Protein AF-A0A652JZK0-F1 (afdb_monomer_lite)

Foldseek 3Di:
DPPAQFAAAPVRLVVLVVVLVVLVVVLVVLVVPPDPDDDPDDPVVVVVVVVSVVSNVVSVVSNVVSVVNNVSNVVNDHDDQFADDQNDWDWDADPVRDIAIAHEHQDDDPPDPRYDYCPDPVNVQRGGHGPPDDTDD

Secondary structure (DSSP, 8-state):
--SS-----HHHHHHHHHHHHHHHHHHHHHHHTS-SS-----HHHHHHHHHHHHHHHHHHHHHHHHHHHHHHHHHH-SPPSSS--TT-EEEEE-TTS-EEEEEEESS--TT-TTEEETTSHHHHHHTT--TT-----

pLDDT: mean 85.86, std 11.47, range [41.81, 95.81]

Structure (mmCIF, N/CA/C/O backbone):
data_AF-A0A652JZK0-F1
#
_entry.id   AF-A0A652JZK0-F1
#
loop_
_atom_site.group_PDB
_atom_site.id
_atom_site.type_symbol
_atom_site.label_atom_id
_atom_site.label_alt_id
_atom_site.label_comp_id
_atom_site.label_asym_id
_atom_site.label_entity_id
_atom_site.label_seq_id
_atom_site.pdbx_PDB_ins_code
_atom_site.Cartn_x
_atom_site.Cartn_y
_atom_site.Cartn_z
_atom_site.occupancy
_atom_site.B_iso_or_equiv
_atom_site.auth_seq_id
_atom_site.auth_comp_id
_atom_site.auth_asym_id
_atom_site.auth_atom_id
_atom_site.pdbx_PDB_model_num
ATOM 1 N N . MET A 1 1 ? 6.220 -11.460 10.689 1.00 41.81 1 MET A N 1
ATOM 2 C CA . MET A 1 1 ? 5.970 -12.258 9.476 1.00 41.81 1 MET A CA 1
ATOM 3 C C . MET A 1 1 ? 4.705 -13.052 9.691 1.00 41.81 1 MET A C 1
ATOM 5 O O . MET A 1 1 ? 4.729 -14.122 10.286 1.00 41.81 1 MET A O 1
ATOM 9 N N . THR A 1 2 ? 3.589 -12.463 9.299 1.00 49.78 2 THR A N 1
ATOM 10 C CA . THR A 1 2 ? 2.360 -13.181 8.977 1.00 49.78 2 THR A CA 1
ATOM 11 C C . THR A 1 2 ? 2.654 -14.066 7.767 1.00 49.78 2 THR A C 1
ATOM 13 O O . THR A 1 2 ? 3.134 -13.591 6.747 1.00 49.78 2 THR A O 1
ATOM 16 N N . ASP A 1 3 ? 2.466 -15.374 7.919 1.00 56.44 3 ASP A N 1
ATOM 17 C CA . ASP A 1 3 ? 2.933 -16.413 6.984 1.00 56.44 3 ASP A CA 1
ATOM 18 C C . ASP A 1 3 ? 1.979 -16.594 5.778 1.00 56.44 3 ASP A C 1
ATOM 20 O O . ASP A 1 3 ? 1.768 -17.700 5.281 1.00 56.44 3 ASP A O 1
ATOM 24 N N . GLY A 1 4 ? 1.311 -15.519 5.342 1.00 68.25 4 GLY A N 1
ATOM 25 C CA . GLY A 1 4 ? 0.242 -15.595 4.350 1.00 68.25 4 GLY A CA 1
ATOM 26 C C . GLY A 1 4 ? -0.117 -14.255 3.705 1.00 68.25 4 GLY A C 1
ATOM 27 O O . GLY A 1 4 ? 0.308 -13.208 4.186 1.00 68.25 4 GLY A O 1
ATOM 28 N N . PRO A 1 5 ? -0.894 -14.291 2.608 1.00 78.38 5 PRO A N 1
ATOM 29 C CA . PRO A 1 5 ? -1.281 -13.105 1.853 1.00 78.38 5 PRO A CA 1
ATOM 30 C C . PRO A 1 5 ? -2.063 -12.132 2.737 1.00 78.38 5 PRO A C 1
ATOM 32 O O . PRO A 1 5 ? -2.967 -12.530 3.476 1.00 78.38 5 PRO A O 1
ATOM 35 N N . GLU A 1 6 ? -1.723 -10.849 2.644 1.00 82.81 6 GLU A N 1
ATOM 36 C CA . GLU A 1 6 ? -2.270 -9.815 3.520 1.00 82.81 6 GLU A CA 1
ATOM 37 C C . GLU A 1 6 ? -3.319 -8.951 2.821 1.00 82.81 6 GLU A C 1
ATOM 39 O O . GLU A 1 6 ? -3.140 -8.598 1.651 1.00 82.81 6 GLU A O 1
ATOM 44 N N . PRO A 1 7 ? -4.396 -8.556 3.526 1.00 85.88 7 PRO A N 1
ATOM 45 C CA . PRO A 1 7 ? -5.407 -7.681 2.956 1.00 85.88 7 PRO A CA 1
ATOM 46 C C . PRO A 1 7 ? -4.827 -6.324 2.556 1.00 85.88 7 PRO A C 1
ATOM 48 O O . PRO A 1 7 ? -4.034 -5.719 3.280 1.00 85.88 7 PRO A O 1
ATOM 51 N N . LEU A 1 8 ? -5.300 -5.813 1.422 1.00 84.19 8 LEU A N 1
ATOM 52 C CA . LEU A 1 8 ? -5.020 -4.461 0.948 1.00 84.19 8 LEU A CA 1
ATOM 53 C C . LEU A 1 8 ? -6.251 -3.578 1.152 1.00 84.19 8 LEU A C 1
ATOM 55 O O . LEU A 1 8 ? -7.373 -3.972 0.823 1.00 84.19 8 LEU A O 1
ATOM 59 N N . SER A 1 9 ? -6.036 -2.363 1.655 1.00 83.75 9 SER A N 1
ATOM 60 C CA . SER A 1 9 ? -7.094 -1.354 1.698 1.00 83.75 9 SER A CA 1
ATOM 61 C C . SER A 1 9 ? -7.504 -0.963 0.268 1.00 83.75 9 SER A C 1
ATOM 63 O O . SER A 1 9 ? -6.724 -1.092 -0.681 1.00 83.75 9 SER A O 1
ATOM 65 N N . ALA A 1 10 ? -8.731 -0.461 0.092 1.00 84.00 10 ALA A N 1
ATOM 66 C CA . ALA A 1 10 ? -9.186 0.015 -1.216 1.00 84.00 10 ALA A CA 1
ATOM 67 C C . ALA A 1 10 ? -8.331 1.188 -1.729 1.00 84.00 10 ALA A C 1
ATOM 69 O O . ALA A 1 10 ? -8.002 1.230 -2.912 1.00 84.00 10 ALA A O 1
ATOM 70 N N . VAL A 1 11 ? -7.932 2.089 -0.826 1.00 83.50 11 VAL A N 1
ATOM 71 C CA . VAL A 1 11 ? -7.098 3.255 -1.143 1.00 83.50 11 VAL A CA 1
ATOM 72 C C . VAL A 1 11 ? -5.686 2.818 -1.533 1.00 83.50 11 VAL A C 1
ATOM 74 O O . VAL A 1 11 ? -5.205 3.208 -2.591 1.00 83.50 11 VAL A O 1
ATOM 77 N N . ALA A 1 12 ? -5.050 1.947 -0.744 1.00 83.19 12 ALA A N 1
ATOM 78 C CA . ALA A 1 12 ? -3.724 1.407 -1.049 1.00 83.19 12 ALA A CA 1
ATOM 79 C C . ALA A 1 12 ? -3.724 0.670 -2.393 1.00 83.19 12 ALA A C 1
ATOM 81 O O . ALA A 1 12 ? -2.834 0.857 -3.218 1.00 83.19 12 ALA A O 1
ATOM 82 N N . ARG A 1 13 ? -4.769 -0.121 -2.666 1.00 87.75 13 ARG A N 1
ATOM 83 C CA . ARG A 1 13 ? -4.929 -0.785 -3.963 1.00 87.75 13 ARG A CA 1
ATOM 84 C C . ARG A 1 13 ? -5.002 0.218 -5.115 1.00 87.75 13 ARG A C 1
ATOM 86 O O . ARG A 1 13 ? -4.381 -0.016 -6.147 1.00 87.75 13 ARG A O 1
ATOM 93 N N . GLU A 1 14 ? -5.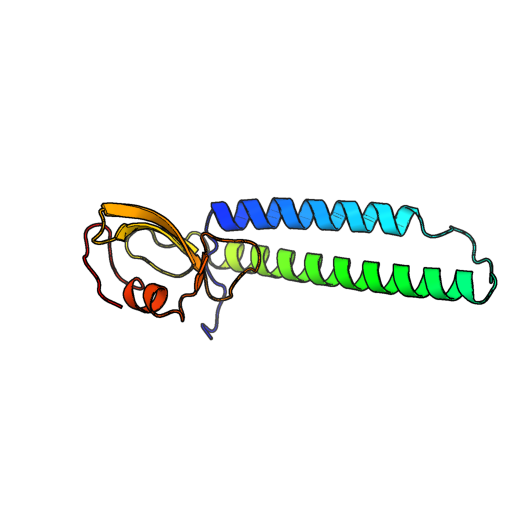775 1.289 -4.971 1.00 88.44 14 GLU A N 1
ATOM 94 C CA . GLU A 1 14 ? -5.897 2.325 -6.000 1.00 88.44 14 GLU A CA 1
ATOM 95 C C . GLU A 1 14 ? -4.553 3.017 -6.259 1.00 88.44 14 GLU A C 1
ATOM 97 O O . GLU A 1 14 ? -4.144 3.140 -7.413 1.00 88.44 14 GLU A O 1
ATOM 102 N N . VAL A 1 15 ? -3.826 3.371 -5.195 1.00 86.88 15 VAL A N 1
ATOM 103 C CA . VAL A 1 15 ? -2.486 3.971 -5.282 1.00 86.88 15 VAL A CA 1
ATOM 104 C C . VAL A 1 15 ? -1.517 3.050 -6.023 1.00 86.88 15 VAL A C 1
ATOM 106 O O . VAL A 1 15 ? -0.911 3.477 -7.004 1.00 86.88 15 VAL A O 1
ATOM 109 N N . LEU A 1 16 ? -1.432 1.775 -5.634 1.00 89.19 16 LEU A N 1
ATOM 110 C CA . LEU A 1 16 ? -0.548 0.794 -6.274 1.00 89.19 16 LEU A CA 1
ATOM 111 C C . LEU A 1 16 ? -0.883 0.578 -7.757 1.00 89.19 16 LEU A C 1
ATOM 113 O O . LEU A 1 16 ? 0.013 0.411 -8.583 1.00 89.19 16 LEU A O 1
ATOM 117 N N . VAL A 1 17 ? -2.168 0.598 -8.124 1.00 92.38 17 VAL A N 1
ATOM 118 C CA . VAL A 1 17 ? -2.589 0.497 -9.532 1.00 92.38 17 VAL A CA 1
ATOM 119 C C . VAL A 1 17 ? -2.126 1.714 -10.333 1.00 92.38 17 VAL A C 1
ATOM 121 O O . VAL A 1 17 ? -1.625 1.551 -11.448 1.00 92.38 17 VAL A O 1
ATOM 124 N N . VAL A 1 18 ? -2.275 2.920 -9.781 1.00 92.44 18 VAL A N 1
ATOM 125 C CA . VAL A 1 18 ? -1.830 4.161 -10.429 1.00 92.44 18 VAL A CA 1
ATOM 126 C C . VAL A 1 18 ? -0.307 4.193 -10.556 1.00 92.44 18 VAL A C 1
ATOM 128 O O . VAL A 1 18 ? 0.205 4.487 -11.637 1.00 92.44 18 VAL A O 1
ATOM 131 N N . GLU A 1 19 ? 0.419 3.839 -9.496 1.00 90.94 19 GLU A N 1
ATOM 132 C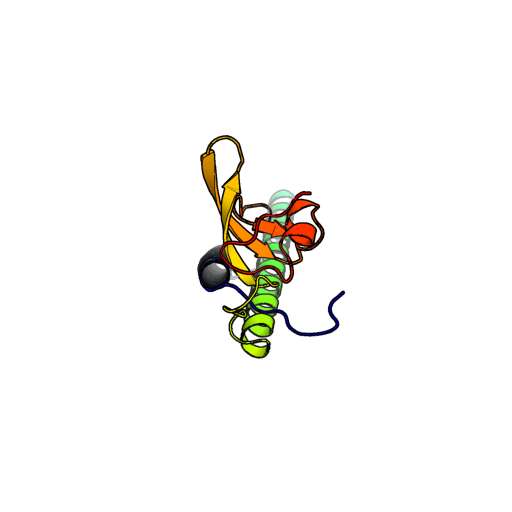 CA . GLU A 1 19 ? 1.883 3.787 -9.494 1.00 90.94 19 GLU A CA 1
ATOM 133 C C . GLU A 1 19 ? 2.406 2.768 -10.509 1.00 90.94 19 GLU A C 1
ATOM 135 O O . GLU A 1 19 ? 3.214 3.113 -11.371 1.00 90.94 19 GLU A O 1
ATOM 140 N N . GLY A 1 20 ? 1.875 1.542 -10.496 1.00 93.38 20 GLY A N 1
ATOM 141 C CA . GLY A 1 20 ? 2.268 0.507 -11.449 1.00 93.38 20 GLY A CA 1
ATOM 142 C C . GLY A 1 20 ? 1.965 0.884 -12.904 1.00 93.38 20 GLY A C 1
ATOM 143 O O . GLY A 1 20 ? 2.725 0.532 -13.808 1.00 93.38 20 GLY A O 1
ATOM 144 N N . ALA A 1 21 ? 0.880 1.624 -13.159 1.00 93.88 21 ALA A N 1
ATOM 145 C CA . ALA A 1 21 ? 0.591 2.163 -14.487 1.00 93.88 21 ALA A CA 1
ATOM 146 C C . ALA A 1 21 ? 1.606 3.242 -14.905 1.00 93.88 21 ALA A C 1
ATOM 148 O O . ALA A 1 21 ? 2.051 3.239 -16.055 1.00 93.88 21 ALA A O 1
ATOM 149 N N . GLY A 1 22 ? 1.997 4.121 -13.978 1.00 94.62 22 GLY A N 1
ATOM 150 C CA . GLY A 1 22 ? 3.034 5.130 -14.192 1.00 94.62 22 GLY A CA 1
ATOM 151 C C . GLY A 1 22 ? 4.395 4.511 -14.510 1.00 94.62 22 GLY A C 1
ATOM 152 O O . GLY A 1 22 ? 5.001 4.853 -15.526 1.00 94.62 22 GLY A O 1
ATOM 153 N N . ASP A 1 23 ? 4.831 3.536 -13.712 1.00 94.69 23 ASP A N 1
ATOM 154 C CA . ASP A 1 23 ? 6.103 2.836 -13.916 1.00 94.69 23 ASP A CA 1
ATOM 155 C C . ASP A 1 23 ? 6.123 2.067 -15.244 1.00 94.69 23 ASP A C 1
ATOM 157 O O . ASP A 1 23 ? 7.109 2.114 -15.978 1.00 94.69 23 ASP A O 1
ATOM 161 N N . ARG A 1 24 ? 5.014 1.417 -15.622 1.00 95.31 24 ARG A N 1
ATOM 162 C CA . ARG A 1 24 ? 4.885 0.758 -16.935 1.00 95.31 24 ARG A CA 1
ATOM 163 C C . ARG A 1 24 ? 4.948 1.741 -18.100 1.00 95.31 24 ARG A C 1
ATOM 165 O O . ARG A 1 24 ? 5.517 1.411 -19.144 1.00 95.31 24 ARG A O 1
ATOM 172 N N . ALA A 1 25 ? 4.345 2.920 -17.955 1.00 95.31 25 ALA A N 1
ATOM 173 C CA . ALA A 1 25 ? 4.419 3.964 -18.970 1.00 95.31 25 ALA A CA 1
ATOM 174 C C . ALA A 1 25 ? 5.860 4.472 -19.126 1.00 95.31 25 ALA A C 1
ATOM 176 O O . ALA A 1 25 ? 6.340 4.573 -20.255 1.00 95.31 25 ALA A O 1
ATOM 177 N N . ALA A 1 26 ? 6.566 4.700 -18.012 1.00 93.69 26 ALA A N 1
ATOM 178 C CA . ALA A 1 26 ? 7.979 5.074 -18.011 1.00 93.69 26 ALA A CA 1
ATOM 179 C C . ALA A 1 26 ? 8.856 3.990 -18.654 1.00 93.69 26 ALA A C 1
ATOM 181 O O . ALA A 1 26 ? 9.633 4.294 -19.553 1.00 93.69 26 ALA A O 1
ATOM 182 N N . PHE A 1 27 ? 8.658 2.721 -18.285 1.00 94.38 27 PHE A N 1
ATOM 183 C CA . PHE A 1 27 ? 9.379 1.589 -18.873 1.00 94.38 27 PHE A CA 1
ATOM 184 C C . PHE A 1 27 ? 9.180 1.526 -20.392 1.00 94.38 27 PHE A C 1
ATOM 186 O O . PHE A 1 27 ? 10.137 1.409 -21.150 1.00 94.38 27 PHE A O 1
ATOM 193 N N . THR A 1 28 ? 7.935 1.659 -20.857 1.00 93.62 28 THR A N 1
ATOM 194 C CA . THR A 1 28 ? 7.616 1.626 -22.294 1.00 93.62 28 THR A CA 1
ATOM 195 C C . THR A 1 28 ? 8.254 2.800 -23.040 1.00 93.62 28 THR A C 1
ATOM 197 O O . THR A 1 28 ? 8.756 2.624 -24.150 1.00 93.62 28 THR A O 1
ATOM 200 N N . ALA A 1 29 ? 8.251 3.993 -22.438 1.00 91.88 29 ALA A N 1
ATOM 201 C CA . ALA A 1 29 ? 8.888 5.175 -23.007 1.00 91.88 29 ALA A CA 1
ATOM 202 C C . ALA A 1 29 ? 10.413 5.021 -23.088 1.00 91.88 29 ALA A C 1
ATOM 204 O O . ALA A 1 29 ? 11.000 5.401 -24.097 1.00 91.88 29 ALA A O 1
ATOM 205 N N . GLU A 1 30 ? 11.034 4.442 -22.062 1.00 89.19 30 GLU A N 1
ATOM 206 C CA . GLU A 1 30 ? 12.476 4.212 -22.001 1.00 89.19 30 GLU A CA 1
ATOM 207 C C . GLU A 1 30 ? 12.911 3.151 -23.023 1.00 89.19 30 GLU A C 1
ATOM 209 O O . GLU A 1 30 ? 13.797 3.408 -23.833 1.00 89.19 30 GLU A O 1
ATOM 214 N N . VAL A 1 31 ? 12.208 2.012 -23.104 1.00 88.56 31 VAL A N 1
ATOM 215 C CA . VAL A 1 31 ? 12.440 0.987 -24.142 1.00 88.56 31 VAL A CA 1
ATOM 216 C C . VAL A 1 31 ? 12.291 1.569 -25.550 1.00 88.56 31 VAL A C 1
ATOM 218 O O . VAL A 1 31 ? 13.075 1.243 -26.436 1.00 88.56 31 VAL A O 1
ATOM 221 N N . GLY A 1 32 ? 11.322 2.462 -25.771 1.00 85.06 32 GLY A N 1
ATOM 222 C CA . GLY A 1 32 ? 11.136 3.132 -27.062 1.00 85.06 32 GLY A CA 1
ATOM 223 C C . GLY A 1 32 ? 12.301 4.038 -27.482 1.00 85.06 32 GLY A C 1
ATOM 224 O O . GLY A 1 32 ? 12.430 4.344 -28.667 1.00 85.06 32 GLY A O 1
ATOM 225 N N . GLN A 1 33 ? 13.153 4.453 -26.540 1.00 79.88 33 GLN A N 1
ATOM 226 C CA . GLN A 1 33 ? 14.357 5.248 -26.800 1.00 79.88 33 GLN A CA 1
ATOM 227 C C . GLN A 1 33 ? 15.594 4.387 -27.079 1.00 79.88 33 GLN A C 1
ATOM 229 O O . GLN A 1 33 ? 16.633 4.932 -27.473 1.00 79.88 33 GLN A O 1
ATOM 234 N N . PHE A 1 34 ? 15.517 3.064 -26.886 1.00 72.44 34 PHE A N 1
ATOM 235 C CA . PHE A 1 34 ? 16.610 2.179 -27.267 1.00 72.44 34 PHE A CA 1
ATOM 236 C C . PHE A 1 34 ? 16.717 2.131 -28.793 1.00 72.44 34 PHE A C 1
ATOM 238 O O . PHE A 1 34 ? 15.731 1.844 -29.482 1.00 72.44 34 PHE A O 1
ATOM 245 N N . PRO A 1 35 ? 17.901 2.421 -29.356 1.00 66.88 35 PRO A N 1
ATOM 246 C CA . PRO A 1 35 ? 18.081 2.378 -30.793 1.00 66.88 35 PRO A CA 1
ATOM 247 C C . PRO A 1 35 ? 17.838 0.951 -31.299 1.00 66.88 35 PRO A C 1
ATOM 249 O O . PRO A 1 35 ? 18.401 -0.016 -30.795 1.00 66.88 35 PRO A O 1
ATOM 252 N N . LEU A 1 36 ? 17.028 0.816 -32.353 1.00 59.19 36 LEU A N 1
ATOM 253 C CA . LEU A 1 36 ? 16.742 -0.470 -33.006 1.00 59.19 36 LEU A CA 1
ATOM 254 C C . LEU A 1 36 ? 17.969 -1.083 -33.714 1.00 59.19 36 LEU A C 1
ATOM 256 O O . LEU A 1 36 ? 17.877 -2.174 -34.275 1.00 59.19 36 LEU A O 1
ATOM 260 N N . GLN A 1 37 ? 19.106 -0.383 -33.737 1.00 52.16 37 GLN A N 1
ATOM 261 C CA . GLN A 1 37 ? 20.336 -0.816 -34.389 1.00 52.16 37 GLN A CA 1
ATOM 262 C C . GLN A 1 37 ? 21.535 -0.493 -33.502 1.00 52.16 37 GLN A C 1
ATOM 264 O O . GLN A 1 37 ? 21.769 0.667 -33.169 1.00 52.16 37 GLN A O 1
ATOM 269 N N . GLY A 1 38 ? 22.285 -1.540 -33.148 1.00 56.03 38 GLY A N 1
ATOM 270 C CA . GLY A 1 38 ? 23.517 -1.444 -32.379 1.00 56.03 38 GLY A CA 1
ATOM 271 C C . GLY A 1 38 ? 24.556 -0.619 -33.123 1.00 56.03 38 GLY A C 1
ATOM 272 O O . GLY A 1 38 ? 25.161 -1.085 -34.088 1.00 56.03 38 GLY A O 1
ATOM 273 N N . PHE A 1 39 ? 24.771 0.601 -32.656 1.00 53.56 39 PHE A N 1
ATOM 274 C CA . PHE A 1 39 ? 25.953 1.367 -32.991 1.00 53.56 39 PHE A CA 1
ATOM 275 C C . PHE A 1 39 ? 26.839 1.366 -31.758 1.00 53.56 39 PHE A C 1
ATOM 277 O O . PHE A 1 39 ? 26.480 1.920 -30.729 1.00 53.56 39 PHE A O 1
ATOM 284 N N . ALA A 1 40 ? 27.998 0.715 -31.870 1.00 61.72 40 ALA A 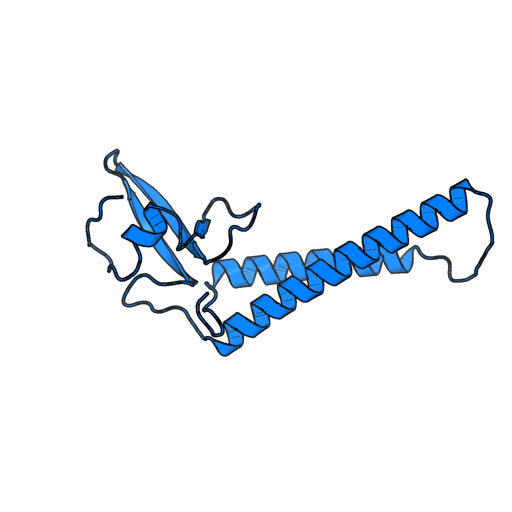N 1
ATOM 285 C CA . ALA A 1 40 ? 29.074 0.878 -30.907 1.00 61.72 40 ALA A CA 1
ATOM 286 C C . ALA A 1 40 ? 29.583 2.320 -31.025 1.00 61.72 40 ALA A C 1
ATOM 288 O O . ALA A 1 40 ? 30.461 2.619 -31.837 1.00 61.72 40 ALA A O 1
ATOM 289 N N . GLY A 1 41 ? 28.941 3.207 -30.271 1.00 62.78 41 GLY A N 1
ATOM 290 C CA . GLY A 1 41 ? 29.350 4.584 -30.075 1.00 62.78 41 GLY A CA 1
ATOM 291 C C . GLY A 1 41 ? 30.609 4.688 -29.217 1.00 62.78 41 GLY A C 1
ATOM 292 O O . GLY A 1 41 ? 31.227 3.678 -28.845 1.00 62.78 41 GLY A O 1
ATOM 293 N N . ASP A 1 42 ? 31.018 5.920 -28.925 1.00 71.69 42 ASP A N 1
ATOM 294 C CA . ASP A 1 42 ? 32.181 6.164 -28.076 1.00 71.69 42 ASP A CA 1
ATOM 295 C C . ASP A 1 42 ? 31.917 5.740 -26.610 1.00 71.69 42 ASP A C 1
ATOM 297 O O . ASP A 1 42 ? 30.886 5.160 -26.266 1.00 71.69 42 ASP A O 1
ATOM 301 N N . ARG A 1 43 ? 32.884 5.951 -25.708 1.00 74.62 43 ARG A N 1
ATOM 302 C CA . ARG A 1 43 ? 32.722 5.518 -24.306 1.00 74.62 43 ARG A CA 1
ATOM 303 C C . ARG A 1 43 ? 31.565 6.216 -23.585 1.00 74.62 43 ARG A C 1
ATOM 305 O O . ARG A 1 43 ? 31.085 5.657 -22.603 1.00 74.62 43 ARG A O 1
ATOM 312 N N . ALA A 1 44 ? 31.173 7.417 -24.012 1.00 75.56 44 ALA A N 1
ATOM 313 C CA . ALA A 1 44 ? 30.043 8.121 -23.421 1.00 75.56 44 ALA A CA 1
ATOM 314 C C . ALA A 1 44 ? 28.730 7.455 -23.845 1.00 75.56 44 ALA A C 1
ATOM 316 O O . ALA A 1 44 ? 27.918 7.137 -22.982 1.00 75.56 44 ALA A O 1
ATOM 317 N N . ASP A 1 45 ? 28.597 7.106 -25.127 1.00 75.44 45 ASP A N 1
ATOM 318 C CA . ASP A 1 45 ? 27.416 6.397 -25.639 1.00 75.44 45 ASP A CA 1
ATOM 319 C C . ASP A 1 45 ? 27.197 5.054 -24.913 1.00 75.44 45 ASP A C 1
ATOM 321 O O . ASP A 1 45 ? 26.083 4.715 -24.516 1.00 75.44 45 ASP A O 1
ATOM 325 N N . GLN A 1 46 ? 28.278 4.311 -24.651 1.00 78.31 46 GLN A N 1
ATOM 326 C CA . GLN A 1 46 ? 28.219 3.052 -23.893 1.00 78.31 46 GLN A CA 1
ATOM 327 C C . GLN A 1 46 ? 27.822 3.256 -22.422 1.00 78.31 46 GLN A C 1
ATOM 329 O O . GLN A 1 46 ? 27.154 2.404 -21.833 1.00 78.31 46 GLN A O 1
ATOM 334 N N . ALA A 1 47 ? 28.240 4.364 -21.806 1.00 83.56 47 ALA A N 1
ATOM 335 C CA . ALA A 1 47 ? 27.857 4.693 -20.436 1.00 83.56 47 ALA A CA 1
ATOM 336 C C . ALA A 1 47 ? 26.364 5.046 -20.346 1.00 83.56 47 ALA A C 1
ATOM 338 O O . ALA A 1 47 ? 25.684 4.578 -19.431 1.00 83.56 47 ALA A O 1
ATOM 339 N N . ASP A 1 48 ? 25.847 5.792 -21.324 1.00 83.56 48 ASP A N 1
ATOM 340 C CA . ASP A 1 48 ? 24.428 6.139 -21.411 1.00 83.56 48 ASP A CA 1
ATOM 341 C C . ASP A 1 48 ? 23.557 4.891 -21.622 1.00 83.56 48 ASP A C 1
ATOM 343 O O . ASP A 1 48 ? 22.508 4.752 -20.995 1.00 83.56 48 ASP A O 1
ATOM 347 N N . GLU A 1 49 ? 23.989 3.940 -22.455 1.00 83.12 49 GLU A N 1
ATOM 348 C CA . GLU A 1 49 ? 23.299 2.652 -22.626 1.00 83.12 49 GLU A CA 1
ATOM 349 C C . GLU A 1 49 ? 23.247 1.836 -21.325 1.00 83.12 49 GLU A C 1
ATOM 351 O O . GLU A 1 49 ? 22.188 1.316 -20.961 1.00 83.12 49 GLU A O 1
ATOM 356 N N . LEU A 1 50 ? 24.358 1.760 -20.583 1.00 86.69 50 LEU A N 1
ATOM 357 C CA . LEU A 1 50 ? 24.408 1.077 -19.284 1.00 86.69 50 LEU A CA 1
ATOM 358 C C . LEU A 1 50 ? 23.503 1.746 -18.243 1.00 86.69 50 LEU A C 1
ATOM 360 O O . LEU A 1 50 ? 22.829 1.057 -17.470 1.00 86.69 50 LEU A O 1
ATOM 364 N N . GLN A 1 51 ? 23.470 3.080 -18.219 1.00 88.25 51 GLN A N 1
ATOM 365 C CA . GLN A 1 51 ? 22.587 3.826 -17.328 1.00 88.25 51 GLN A CA 1
ATOM 366 C C . GLN A 1 51 ? 21.117 3.546 -17.655 1.00 88.25 51 GLN A C 1
ATOM 368 O O . GLN A 1 51 ? 20.335 3.272 -16.744 1.00 88.25 51 GLN A O 1
ATOM 373 N N . ARG A 1 52 ? 20.744 3.552 -18.939 1.00 88.81 52 ARG A N 1
ATOM 374 C CA . ARG A 1 52 ? 19.373 3.244 -19.367 1.00 88.81 52 ARG A CA 1
ATOM 375 C C . ARG A 1 52 ? 18.967 1.811 -19.035 1.00 88.81 52 ARG A C 1
ATOM 377 O O . ARG A 1 52 ? 17.877 1.596 -18.513 1.00 88.81 52 ARG A O 1
ATOM 384 N N . ALA A 1 53 ? 19.853 0.836 -19.247 1.00 89.62 53 ALA A N 1
ATOM 385 C CA . ALA A 1 53 ? 19.606 -0.551 -18.848 1.00 89.62 53 ALA A CA 1
ATOM 386 C C . ALA A 1 53 ? 19.380 -0.677 -17.330 1.00 89.62 53 ALA A C 1
ATOM 388 O O . ALA A 1 53 ? 18.454 -1.355 -16.891 1.00 89.62 53 ALA A O 1
ATOM 389 N N . THR A 1 54 ? 20.167 0.048 -16.529 1.00 93.06 54 THR A N 1
ATOM 390 C CA . THR A 1 54 ? 20.004 0.090 -15.067 1.00 93.06 54 THR A CA 1
ATOM 391 C C . THR A 1 54 ? 18.648 0.675 -14.655 1.00 93.06 54 THR A C 1
ATOM 393 O O . THR A 1 54 ? 18.025 0.187 -13.709 1.00 93.06 54 THR A O 1
ATOM 396 N N . GLU A 1 55 ? 18.171 1.709 -15.352 1.00 92.25 55 GLU A N 1
ATOM 397 C CA . GLU A 1 55 ? 16.861 2.305 -15.076 1.00 92.25 55 GLU A CA 1
ATOM 398 C C . GLU A 1 55 ? 15.713 1.363 -15.465 1.00 92.25 55 GLU A C 1
ATOM 400 O O . GLU A 1 55 ? 14.758 1.214 -14.701 1.00 92.25 55 GLU A O 1
ATOM 405 N N . LEU A 1 56 ? 15.830 0.649 -16.590 1.00 94.00 56 LEU A N 1
ATOM 406 C CA . LEU A 1 56 ? 14.868 -0.390 -16.965 1.00 94.00 56 LEU A CA 1
ATOM 407 C C . LEU A 1 56 ? 14.783 -1.501 -15.913 1.00 94.00 56 LEU A C 1
ATOM 409 O O . LEU A 1 56 ? 13.678 -1.841 -15.494 1.00 94.00 56 LEU A O 1
ATOM 413 N N . ASP A 1 57 ? 15.919 -2.007 -15.424 1.00 95.50 57 ASP A N 1
ATOM 414 C CA . ASP A 1 57 ? 15.958 -3.016 -14.355 1.00 95.50 57 ASP A CA 1
ATOM 415 C C . ASP A 1 57 ? 15.335 -2.494 -13.050 1.00 95.50 57 ASP A C 1
ATOM 417 O O . ASP A 1 57 ? 14.715 -3.236 -12.280 1.00 95.50 57 ASP A O 1
ATOM 421 N N . ARG A 1 58 ? 15.492 -1.195 -12.768 1.00 95.44 58 ARG A N 1
ATOM 422 C CA . ARG A 1 58 ? 14.850 -0.547 -11.621 1.00 95.44 58 ARG A CA 1
ATOM 423 C C . ARG A 1 58 ? 13.336 -0.495 -11.773 1.00 95.44 58 ARG A C 1
ATOM 425 O O . ARG A 1 58 ? 12.642 -0.796 -10.799 1.00 95.44 58 ARG A O 1
ATOM 432 N N . LEU A 1 59 ? 12.844 -0.093 -12.939 1.00 94.94 59 LEU A N 1
ATOM 433 C CA . LEU A 1 59 ? 11.415 -0.014 -13.226 1.00 94.94 59 LEU A CA 1
ATOM 434 C C . LEU A 1 59 ? 10.775 -1.405 -13.233 1.00 94.94 59 LEU A C 1
ATOM 436 O O . LEU A 1 59 ? 9.755 -1.591 -12.578 1.00 94.94 59 LEU A O 1
ATOM 440 N N . ASP A 1 60 ? 11.393 -2.392 -13.882 1.00 95.81 60 ASP A N 1
ATOM 441 C CA . ASP A 1 60 ? 10.878 -3.766 -13.954 1.00 95.81 60 ASP A CA 1
ATOM 442 C C . ASP A 1 60 ? 10.726 -4.407 -12.569 1.00 95.81 60 ASP A C 1
ATOM 444 O O . ASP A 1 60 ? 9.680 -4.976 -12.238 1.00 95.81 60 ASP A O 1
ATOM 448 N N . ARG A 1 61 ? 11.732 -4.230 -11.704 1.00 95.56 61 ARG A N 1
ATOM 449 C CA . ARG A 1 61 ? 11.666 -4.704 -10.319 1.00 95.56 61 ARG A CA 1
ATOM 450 C C . ARG A 1 61 ? 10.519 -4.052 -9.550 1.00 95.56 61 ARG A C 1
ATOM 452 O O . ARG A 1 61 ? 9.756 -4.765 -8.906 1.00 95.56 61 ARG A O 1
ATOM 459 N N . ARG A 1 62 ? 10.360 -2.725 -9.646 1.00 94.25 62 ARG A N 1
ATOM 460 C CA . ARG A 1 62 ? 9.258 -2.009 -8.975 1.00 94.25 62 ARG A CA 1
ATOM 461 C C . ARG A 1 62 ? 7.893 -2.463 -9.489 1.00 94.25 62 ARG A C 1
ATOM 463 O O . ARG A 1 62 ? 7.000 -2.734 -8.692 1.00 94.25 62 ARG A O 1
ATOM 470 N N . ILE A 1 63 ? 7.744 -2.631 -10.804 1.00 94.31 63 ILE A N 1
ATOM 471 C CA . ILE A 1 63 ? 6.516 -3.159 -11.414 1.00 94.31 63 ILE A CA 1
ATOM 472 C C . ILE A 1 63 ? 6.209 -4.559 -10.869 1.00 94.31 63 ILE A C 1
ATOM 474 O O . ILE A 1 63 ? 5.063 -4.837 -10.515 1.00 94.31 63 ILE A O 1
ATOM 478 N N . SER A 1 64 ? 7.217 -5.428 -10.782 1.00 94.56 64 SER A N 1
ATOM 479 C CA . SER A 1 64 ? 7.073 -6.791 -10.265 1.00 94.56 64 SER A CA 1
ATOM 480 C C . SER A 1 64 ? 6.685 -6.815 -8.783 1.00 94.56 64 SER A C 1
ATOM 482 O O . SER A 1 64 ? 5.786 -7.564 -8.401 1.00 94.56 64 SER A O 1
ATOM 484 N N . GLU A 1 65 ? 7.299 -5.966 -7.956 1.00 91.31 65 GLU A N 1
ATOM 485 C CA . GLU A 1 65 ? 6.959 -5.800 -6.535 1.00 91.31 65 GLU A CA 1
ATOM 486 C C . GLU A 1 65 ? 5.499 -5.342 -6.360 1.00 91.31 65 GLU A C 1
ATOM 488 O O . GLU A 1 65 ? 4.736 -5.961 -5.613 1.00 91.31 65 GLU A O 1
ATOM 493 N N . ILE A 1 66 ? 5.073 -4.320 -7.112 1.00 91.12 66 ILE A N 1
ATOM 494 C CA . ILE A 1 66 ? 3.697 -3.799 -7.088 1.00 91.12 66 ILE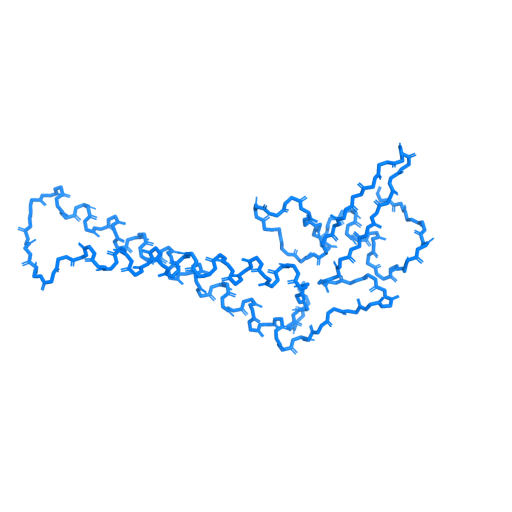 A CA 1
ATOM 495 C C . ILE A 1 66 ? 2.691 -4.871 -7.526 1.00 91.12 66 ILE A C 1
ATOM 497 O O . ILE A 1 66 ? 1.658 -5.063 -6.881 1.00 91.12 66 ILE A O 1
ATOM 501 N N . GLN A 1 67 ? 2.977 -5.597 -8.612 1.00 94.00 67 GLN A N 1
ATOM 502 C CA . GLN A 1 67 ? 2.111 -6.680 -9.087 1.00 94.00 67 GLN A CA 1
ATOM 503 C C . GLN A 1 67 ? 2.013 -7.821 -8.072 1.00 94.00 67 GLN A C 1
ATOM 505 O O . GLN A 1 67 ? 0.915 -8.335 -7.845 1.00 94.00 67 GLN A O 1
ATOM 510 N N . GLY A 1 68 ? 3.132 -8.179 -7.437 1.00 92.12 68 GLY A N 1
ATOM 511 C CA . GLY A 1 68 ? 3.170 -9.146 -6.346 1.00 92.12 68 GLY A CA 1
ATOM 512 C C . GLY A 1 68 ? 2.243 -8.730 -5.208 1.00 92.12 68 GLY A C 1
ATOM 513 O O . GLY A 1 68 ? 1.344 -9.487 -4.842 1.00 92.12 68 GLY A O 1
ATOM 514 N N . ARG A 1 69 ? 2.365 -7.483 -4.736 1.00 88.88 69 ARG A N 1
ATOM 515 C CA . ARG A 1 69 ? 1.530 -6.970 -3.643 1.00 88.88 69 ARG A CA 1
ATOM 516 C C . ARG A 1 69 ? 0.044 -6.937 -4.001 1.00 88.88 69 ARG A C 1
ATOM 518 O O . ARG A 1 69 ? -0.790 -7.368 -3.207 1.00 88.88 69 ARG A O 1
ATOM 525 N N . LEU A 1 70 ? -0.302 -6.484 -5.208 1.00 90.31 70 LEU A N 1
ATOM 526 C CA . LEU A 1 70 ? -1.685 -6.498 -5.702 1.00 90.31 70 LEU A CA 1
ATOM 527 C C . LEU A 1 70 ? -2.259 -7.922 -5.778 1.00 90.31 70 LEU A C 1
ATOM 529 O O . LEU A 1 70 ? -3.433 -8.126 -5.460 1.00 90.31 70 LEU A O 1
ATOM 533 N N . SER A 1 71 ? -1.443 -8.900 -6.179 1.00 92.50 71 SER A N 1
ATOM 534 C CA . SER A 1 71 ? -1.834 -10.310 -6.218 1.00 92.50 71 SER A CA 1
ATOM 535 C C . SER A 1 71 ? -2.055 -10.875 -4.815 1.00 92.50 71 SER A C 1
ATOM 537 O O . SER A 1 71 ? -3.057 -11.549 -4.588 1.00 92.50 71 SER A O 1
ATOM 539 N N . GLU A 1 72 ? -1.170 -10.582 -3.860 1.00 90.19 72 GLU A N 1
ATOM 540 C CA . GLU A 1 72 ? -1.337 -10.986 -2.459 1.00 90.19 72 GLU A CA 1
ATOM 541 C C . GLU A 1 72 ? -2.652 -10.461 -1.877 1.00 90.19 72 GLU A C 1
ATOM 543 O O . GLU A 1 72 ? -3.442 -11.246 -1.354 1.00 90.19 72 GLU A O 1
ATOM 548 N N . GLY A 1 73 ? -2.947 -9.167 -2.041 1.00 87.94 73 GLY A N 1
ATOM 549 C CA . GLY A 1 73 ? -4.202 -8.596 -1.539 1.00 87.94 73 GLY A CA 1
ATOM 550 C C . GLY A 1 73 ? -5.446 -9.169 -2.212 1.00 87.94 73 GLY A C 1
ATOM 551 O O . GLY A 1 73 ? -6.481 -9.323 -1.565 1.00 87.94 73 GLY A O 1
ATOM 552 N N . ALA A 1 74 ? -5.360 -9.538 -3.494 1.00 89.12 74 ALA A N 1
ATOM 553 C CA . ALA A 1 74 ? -6.452 -10.225 -4.178 1.00 89.12 74 ALA A CA 1
ATOM 554 C C . ALA A 1 74 ? -6.723 -11.620 -3.585 1.00 89.12 74 ALA A C 1
ATOM 556 O O . ALA A 1 74 ? -7.882 -12.024 -3.500 1.00 89.12 74 ALA A O 1
ATOM 557 N N . VAL A 1 75 ? -5.678 -12.334 -3.154 1.00 92.12 75 VAL A N 1
ATOM 558 C CA . VAL A 1 75 ? -5.805 -13.642 -2.488 1.00 92.12 75 VAL A CA 1
ATOM 559 C C . VAL A 1 75 ? -6.303 -13.490 -1.048 1.00 92.12 75 VAL A C 1
ATOM 561 O O . VAL A 1 75 ? -7.139 -14.278 -0.611 1.00 92.12 75 VAL A O 1
ATOM 564 N N . ALA A 1 76 ? -5.825 -12.480 -0.319 1.00 88.06 76 ALA A N 1
ATOM 565 C CA . ALA A 1 76 ? -6.224 -12.219 1.063 1.00 88.06 76 ALA A CA 1
ATOM 566 C C . ALA A 1 76 ? -7.691 -11.779 1.199 1.00 88.06 76 ALA A C 1
ATOM 568 O O . ALA A 1 76 ? -8.338 -12.056 2.210 1.00 88.06 76 ALA A O 1
ATOM 569 N N . GLY A 1 77 ? -8.219 -11.102 0.177 1.00 85.94 77 GLY A N 1
ATOM 570 C CA . GLY A 1 77 ? -9.564 -10.540 0.188 1.00 85.94 77 GLY A CA 1
ATOM 571 C C . GLY A 1 77 ? -9.646 -9.188 0.910 1.00 85.94 77 GLY A C 1
ATOM 572 O O . GLY A 1 77 ? -8.627 -8.589 1.262 1.00 85.94 77 GLY A O 1
ATOM 573 N N . PRO A 1 78 ? -10.867 -8.649 1.086 1.00 83.88 78 PRO A N 1
ATOM 574 C CA . PRO A 1 78 ? -11.054 -7.338 1.691 1.00 83.88 78 PRO A CA 1
ATOM 575 C C . PRO A 1 78 ? -10.654 -7.334 3.178 1.00 83.88 78 PRO A C 1
ATOM 577 O O . PRO A 1 78 ? -10.857 -8.335 3.873 1.00 83.88 78 PRO A O 1
ATOM 580 N N . PRO A 1 79 ? -10.155 -6.198 3.697 1.00 84.44 79 PRO A N 1
ATOM 581 C CA . PRO A 1 79 ? -9.875 -6.041 5.117 1.00 84.44 79 PRO A CA 1
ATOM 582 C C . PRO A 1 79 ? -11.126 -6.264 5.968 1.00 84.44 79 PRO A C 1
ATOM 584 O O . PRO A 1 79 ? -12.254 -5.987 5.549 1.00 84.44 79 PRO A O 1
ATOM 587 N N . ARG A 1 80 ? -10.922 -6.708 7.209 1.00 83.75 80 ARG A N 1
ATOM 588 C CA . ARG A 1 80 ? -12.005 -6.787 8.192 1.00 83.75 80 ARG A CA 1
ATOM 589 C C . ARG A 1 80 ? -12.553 -5.393 8.492 1.00 83.75 80 ARG A C 1
ATOM 591 O O . ARG A 1 80 ? -11.801 -4.428 8.611 1.00 83.75 80 ARG A O 1
ATOM 598 N N . THR A 1 81 ? -13.871 -5.314 8.656 1.00 85.75 81 THR A N 1
ATOM 599 C CA . THR A 1 81 ? -14.583 -4.069 8.983 1.00 85.75 81 THR A CA 1
ATOM 600 C C . THR A 1 81 ? -15.030 -4.005 10.440 1.00 85.75 81 THR A C 1
ATOM 602 O O . THR A 1 81 ? -15.494 -2.965 10.893 1.00 85.75 81 THR A O 1
ATOM 605 N N . ASP A 1 82 ? -14.952 -5.117 11.174 1.00 89.25 82 ASP A N 1
ATOM 606 C CA . ASP A 1 82 ? -15.472 -5.224 12.537 1.00 89.25 82 ASP A CA 1
ATOM 607 C C . ASP A 1 82 ? -14.432 -4.883 13.614 1.00 89.25 82 ASP A C 1
ATOM 609 O O . ASP A 1 82 ? -14.814 -4.541 14.733 1.00 89.25 82 ASP A O 1
ATOM 613 N N . ALA A 1 83 ? -13.147 -4.981 13.273 1.00 92.75 83 ALA A N 1
ATOM 614 C CA . ALA A 1 83 ? -11.999 -4.629 14.097 1.00 92.75 83 ALA A CA 1
ATOM 615 C C . ALA A 1 83 ? -10.836 -4.185 13.197 1.00 92.75 83 ALA A C 1
ATOM 617 O O . ALA A 1 83 ? -10.746 -4.611 12.043 1.00 92.75 83 ALA A O 1
ATOM 618 N N . ILE A 1 84 ? -9.943 -3.356 13.732 1.00 92.88 84 ILE A N 1
ATOM 619 C CA . ILE A 1 84 ? -8.758 -2.870 13.028 1.00 92.88 84 ILE A CA 1
ATOM 620 C C . ILE A 1 84 ? -7.764 -4.023 12.844 1.00 92.88 84 ILE A C 1
ATOM 622 O O . ILE A 1 84 ? -7.370 -4.689 13.802 1.00 92.88 84 ILE A O 1
ATOM 626 N N . GLY A 1 85 ? -7.334 -4.245 11.607 1.00 91.12 85 GLY A N 1
ATOM 627 C CA . GLY A 1 85 ? -6.285 -5.187 11.231 1.00 91.12 85 GLY A CA 1
ATOM 628 C C . GLY A 1 85 ? -5.422 -4.627 10.103 1.00 91.12 85 GLY A C 1
ATOM 629 O O . GLY A 1 85 ? -5.591 -3.482 9.686 1.00 91.12 85 GLY A O 1
ATOM 630 N N . VAL A 1 86 ? -4.503 -5.442 9.585 1.00 89.44 86 VAL A N 1
ATOM 631 C CA . VAL A 1 86 ? -3.743 -5.093 8.375 1.00 89.44 86 VAL A CA 1
ATOM 632 C C . VAL A 1 86 ? -4.712 -4.902 7.203 1.00 89.44 86 VAL A C 1
ATOM 634 O O . VAL A 1 86 ? -5.661 -5.669 7.031 1.00 89.44 86 VAL A O 1
ATOM 637 N N . GLY A 1 87 ? -4.498 -3.834 6.438 1.00 88.06 87 GLY A N 1
ATOM 638 C CA . GLY A 1 87 ? -5.368 -3.377 5.359 1.00 88.06 87 GLY A CA 1
ATOM 639 C C . GLY A 1 87 ? -6.528 -2.490 5.821 1.00 88.06 87 GLY A C 1
ATOM 640 O O . GLY A 1 87 ? -7.208 -1.909 4.977 1.00 88.06 87 GLY A O 1
ATOM 641 N N . SER A 1 88 ? -6.785 -2.349 7.127 1.00 91.06 88 SER A N 1
ATOM 642 C CA . SER A 1 88 ? -7.867 -1.488 7.615 1.00 91.06 88 SER A CA 1
ATOM 643 C C . SER A 1 88 ? -7.551 -0.004 7.413 1.00 91.06 88 SER A C 1
ATOM 645 O O . SER A 1 88 ? -6.420 0.445 7.593 1.00 91.06 88 SER A O 1
ATOM 647 N N . THR A 1 89 ? -8.591 0.771 7.111 1.00 90.44 89 THR A N 1
ATOM 648 C CA . THR A 1 89 ? -8.573 2.237 7.164 1.00 90.44 89 THR A CA 1
ATOM 649 C C . THR A 1 89 ? -9.381 2.686 8.375 1.00 90.44 89 THR A C 1
ATOM 651 O O . THR A 1 89 ? -10.520 2.250 8.547 1.00 90.44 89 THR A O 1
ATOM 654 N N . ALA A 1 90 ? -8.801 3.540 9.215 1.00 90.75 90 ALA A N 1
ATOM 655 C CA . ALA A 1 90 ? -9.433 4.027 10.436 1.00 90.75 90 ALA A CA 1
ATOM 656 C C . ALA A 1 90 ? -9.226 5.535 10.596 1.00 90.75 90 ALA A C 1
ATOM 658 O O . ALA A 1 90 ? -8.154 6.060 10.301 1.00 90.75 90 ALA A O 1
ATOM 659 N N . THR A 1 91 ? -10.241 6.230 11.103 1.00 93.31 91 THR A N 1
ATOM 660 C CA . THR A 1 91 ? -10.104 7.615 11.560 1.00 93.31 91 THR A CA 1
ATOM 661 C C . THR A 1 91 ? -9.806 7.597 13.050 1.00 93.31 91 THR A C 1
ATOM 663 O O . THR A 1 91 ? -10.600 7.089 13.840 1.00 93.31 91 THR A O 1
ATOM 666 N N . VAL A 1 92 ? -8.649 8.131 13.426 1.00 93.44 92 VAL A N 1
ATOM 667 C CA . VAL A 1 92 ? -8.229 8.286 14.818 1.00 93.44 92 VAL A CA 1
ATOM 668 C C . VAL A 1 92 ? -8.406 9.737 15.237 1.00 93.44 92 VAL A C 1
ATOM 670 O O . VAL A 1 92 ? -8.108 10.651 14.468 1.00 93.44 92 VAL A O 1
ATOM 673 N N . ARG A 1 93 ? -8.893 9.942 16.459 1.00 95.19 93 ARG A N 1
ATOM 674 C CA . ARG A 1 93 ? -8.984 11.257 17.091 1.00 95.19 93 ARG A CA 1
ATOM 675 C C . ARG A 1 93 ? -8.012 11.306 18.260 1.00 95.19 93 ARG A C 1
ATOM 677 O O . ARG A 1 93 ? -8.113 10.481 19.167 1.00 95.19 93 ARG A O 1
ATOM 684 N N . PHE A 1 94 ? -7.101 12.267 18.233 1.00 92.81 94 PHE A N 1
ATOM 685 C CA . PHE A 1 94 ? -6.129 12.508 19.293 1.00 92.81 94 PHE A CA 1
ATOM 686 C C . PHE A 1 94 ? -6.728 13.376 20.411 1.00 92.81 94 PHE A C 1
ATOM 688 O O . PHE A 1 94 ? -7.796 13.974 20.258 1.00 92.81 94 PHE A O 1
ATOM 695 N N . GLU A 1 95 ? -6.054 13.434 21.563 1.00 91.12 95 GLU A N 1
ATOM 696 C CA . GLU A 1 95 ? -6.535 14.183 22.738 1.00 91.12 95 GLU A CA 1
ATOM 697 C C . GLU A 1 95 ? -6.638 15.694 22.502 1.00 91.12 95 GLU A C 1
ATOM 699 O O . GLU A 1 95 ? -7.485 16.357 23.096 1.00 91.12 95 GLU A O 1
ATOM 704 N N . ASP A 1 96 ? -5.811 16.236 21.608 1.00 92.81 96 ASP A N 1
ATOM 705 C CA . ASP A 1 96 ? -5.852 17.639 21.188 1.00 92.81 96 ASP A CA 1
ATOM 706 C C . ASP A 1 96 ? -7.068 17.970 20.297 1.00 92.81 96 ASP A C 1
ATOM 708 O O . ASP A 1 96 ? -7.273 19.126 19.926 1.00 92.81 96 ASP A O 1
ATOM 712 N N . GLY A 1 97 ? -7.890 16.967 19.971 1.00 91.94 97 GLY A N 1
ATOM 713 C CA . GLY A 1 97 ? -9.055 17.080 19.101 1.00 91.94 97 GLY A CA 1
ATOM 714 C C . GLY A 1 97 ? -8.742 16.914 17.615 1.00 91.94 97 GLY A C 1
ATOM 715 O O . GLY A 1 97 ? -9.671 16.953 16.809 1.00 91.94 97 GLY A O 1
ATOM 716 N N . THR A 1 98 ? -7.478 16.706 17.235 1.00 93.62 98 THR A N 1
ATOM 717 C CA . THR A 1 98 ? -7.087 16.469 15.844 1.00 93.62 98 THR A CA 1
ATOM 718 C C . THR A 1 98 ? -7.584 15.103 15.385 1.00 93.62 98 THR A C 1
ATOM 720 O O . THR A 1 98 ? -7.388 14.093 16.061 1.00 93.62 98 THR A O 1
ATOM 723 N N . GLU A 1 99 ? -8.190 15.053 14.201 1.00 94.75 99 GLU A N 1
ATOM 724 C CA . GLU A 1 99 ? -8.571 13.804 13.544 1.00 94.75 99 GLU A CA 1
ATOM 725 C C . GLU A 1 99 ? -7.625 13.499 12.383 1.00 94.75 99 GLU A C 1
ATOM 727 O O . GLU A 1 99 ? -7.197 14.385 11.643 1.00 94.75 99 GLU A O 1
ATOM 732 N N . SER A 1 100 ? -7.270 12.231 12.219 1.00 92.00 100 SER A N 1
ATOM 733 C CA . SER A 1 100 ? -6.444 11.761 11.109 1.00 92.00 100 SER A CA 1
ATOM 734 C C . SER A 1 100 ? -6.966 10.433 10.599 1.00 92.00 100 SER A C 1
ATOM 736 O O . SER A 1 100 ? -7.278 9.533 11.374 1.00 92.00 100 SER A O 1
ATOM 738 N N . THR A 1 101 ? -7.063 10.305 9.280 1.00 91.50 101 THR A N 1
ATOM 739 C CA . THR A 1 101 ? -7.388 9.025 8.646 1.00 91.50 101 THR A CA 1
ATOM 740 C C . THR A 1 101 ? -6.090 8.306 8.331 1.00 91.50 101 THR A C 1
ATOM 742 O O . THR A 1 101 ? -5.235 8.856 7.639 1.00 91.50 101 THR A O 1
ATOM 745 N N . VAL A 1 102 ? -5.951 7.097 8.864 1.00 90.81 102 VAL A N 1
ATOM 746 C CA . VAL A 1 102 ? -4.756 6.269 8.731 1.00 90.81 102 VAL A CA 1
ATOM 747 C C . VAL A 1 102 ? -5.086 4.918 8.115 1.00 90.81 102 VAL A C 1
ATOM 749 O O . VAL A 1 102 ? -6.196 4.397 8.257 1.00 90.81 102 VAL A O 1
ATOM 752 N N . GLN A 1 103 ? -4.103 4.341 7.440 1.00 89.69 103 GLN A N 1
ATOM 753 C CA . GLN A 1 103 ? -4.157 2.996 6.883 1.00 89.69 103 GLN A CA 1
ATOM 754 C C . GLN A 1 103 ? -3.176 2.109 7.637 1.00 89.69 103 GLN A C 1
ATOM 756 O O . GLN A 1 103 ? -2.033 2.502 7.851 1.00 89.69 103 GLN A O 1
ATOM 761 N N . ILE A 1 104 ? -3.606 0.918 8.044 1.00 90.94 104 ILE A N 1
ATOM 762 C CA . ILE A 1 104 ? -2.731 -0.025 8.740 1.00 90.94 104 ILE A CA 1
ATOM 763 C C . ILE A 1 104 ? -2.084 -0.953 7.714 1.00 90.94 104 ILE A C 1
ATOM 765 O O . ILE A 1 104 ? -2.773 -1.746 7.075 1.00 90.94 104 ILE A O 1
ATOM 769 N N . GLY A 1 105 ? -0.765 -0.871 7.564 1.00 87.38 105 GLY A N 1
ATOM 770 C CA . GLY A 1 105 ? 0.023 -1.748 6.687 1.00 87.38 105 GLY A CA 1
ATOM 771 C C . GLY A 1 105 ? 1.157 -2.436 7.441 1.00 87.38 105 GLY A C 1
ATOM 772 O O . GLY A 1 105 ? 1.452 -2.076 8.569 1.00 87.38 105 GLY A O 1
ATOM 773 N N . GLU A 1 106 ? 1.816 -3.426 6.851 1.00 81.75 106 GLU A N 1
ATOM 774 C CA . GLU A 1 106 ? 2.946 -4.121 7.500 1.00 81.75 106 GLU A CA 1
ATOM 775 C C . GLU A 1 106 ? 4.283 -3.423 7.235 1.00 81.75 106 GLU A C 1
ATOM 777 O O . GLU A 1 106 ? 5.074 -3.190 8.152 1.00 81.75 106 GLU A O 1
ATOM 782 N N . VAL A 1 107 ? 4.501 -3.003 5.990 1.00 78.56 107 VAL A N 1
ATOM 783 C CA . VAL A 1 107 ? 5.720 -2.322 5.546 1.00 78.56 107 VAL A CA 1
ATOM 784 C C . VAL A 1 107 ? 5.418 -0.850 5.310 1.00 78.56 107 VAL A C 1
ATOM 786 O O . VAL A 1 107 ? 4.343 -0.512 4.832 1.00 78.56 107 VAL A O 1
ATOM 789 N N . ALA A 1 108 ? 6.358 0.030 5.659 1.00 70.69 108 ALA A N 1
ATOM 790 C CA . ALA A 1 108 ? 6.228 1.450 5.364 1.00 70.69 108 ALA A CA 1
ATOM 791 C C . ALA A 1 108 ? 6.407 1.706 3.860 1.00 70.69 108 ALA A C 1
ATOM 793 O O . ALA A 1 108 ? 7.433 1.336 3.290 1.00 70.69 108 ALA A O 1
ATOM 794 N N . GLU A 1 109 ? 5.460 2.402 3.242 1.00 66.69 109 GLU A N 1
ATOM 795 C CA . GLU A 1 109 ? 5.603 2.936 1.891 1.00 66.69 109 GLU A CA 1
ATOM 796 C C . GLU A 1 109 ? 6.063 4.393 1.988 1.00 66.69 109 GLU A C 1
ATOM 798 O O . GLU A 1 109 ? 5.432 5.223 2.641 1.00 66.69 109 GLU A O 1
ATOM 803 N N . ALA A 1 110 ? 7.198 4.715 1.361 1.00 51.66 110 ALA A N 1
ATOM 804 C CA . ALA A 1 110 ? 7.906 5.984 1.567 1.00 51.66 110 ALA A CA 1
ATOM 805 C C . ALA A 1 110 ? 7.094 7.243 1.196 1.00 51.66 110 ALA A C 1
ATOM 807 O O . ALA A 1 110 ? 7.459 8.350 1.598 1.00 51.66 110 ALA A O 1
ATOM 808 N N . LEU A 1 111 ? 6.016 7.089 0.425 1.00 54.25 111 LEU A N 1
ATOM 809 C CA . LEU A 1 111 ? 5.183 8.184 -0.068 1.00 54.25 111 LEU A CA 1
ATOM 810 C C . LEU A 1 111 ? 3.789 8.234 0.575 1.00 54.25 111 LEU A C 1
ATOM 812 O O . LEU A 1 111 ? 3.095 9.238 0.401 1.00 54.25 111 LEU A O 1
ATOM 816 N N . ASP A 1 112 ? 3.395 7.227 1.361 1.00 70.06 112 ASP A N 1
ATOM 817 C CA . ASP A 1 112 ? 2.086 7.216 2.013 1.00 70.06 112 ASP A CA 1
ATOM 818 C C . ASP A 1 112 ? 2.167 7.811 3.426 1.00 70.06 112 ASP A C 1
ATOM 820 O O . ASP A 1 112 ? 2.447 7.143 4.420 1.00 70.06 112 ASP A O 1
ATOM 824 N N . ARG A 1 113 ? 1.879 9.114 3.519 1.00 69.94 113 ARG A N 1
ATOM 825 C CA . ARG A 1 113 ? 1.825 9.847 4.797 1.00 69.94 113 ARG A CA 1
ATOM 826 C C . ARG A 1 113 ? 0.664 9.420 5.699 1.00 69.94 113 ARG A C 1
ATOM 828 O O . ARG A 1 113 ? 0.632 9.831 6.855 1.00 69.94 113 ARG A O 1
ATOM 835 N N . THR A 1 114 ? -0.293 8.655 5.180 1.00 82.50 114 THR A N 1
ATOM 836 C CA . THR A 1 114 ? -1.423 8.119 5.949 1.00 82.50 114 THR A CA 1
ATOM 837 C C . THR A 1 114 ? -1.147 6.715 6.480 1.00 82.50 114 THR A C 1
ATOM 839 O O . THR A 1 114 ? -1.928 6.200 7.281 1.00 82.50 114 THR A O 1
ATOM 842 N N . LEU A 1 115 ? -0.035 6.094 6.083 1.00 87.25 115 LEU A N 1
ATOM 843 C CA . LEU A 1 115 ? 0.285 4.730 6.462 1.00 87.25 115 LEU A CA 1
ATOM 844 C C . LEU A 1 115 ? 0.889 4.653 7.867 1.00 87.25 115 LEU A C 1
ATOM 846 O O . LEU A 1 115 ? 1.904 5.271 8.187 1.00 87.25 115 LEU A O 1
ATOM 850 N N . VAL A 1 116 ? 0.283 3.816 8.696 1.00 90.56 116 VAL A N 1
ATOM 851 C CA . VAL A 1 116 ? 0.772 3.426 10.014 1.00 90.56 116 VAL A CA 1
ATOM 852 C C . VAL A 1 116 ? 1.165 1.959 9.936 1.00 90.56 116 VAL A C 1
ATOM 854 O O . VAL A 1 116 ? 0.340 1.098 9.629 1.00 90.56 116 VAL A O 1
ATOM 857 N N . THR A 1 117 ? 2.428 1.650 10.227 1.00 90.62 117 THR A N 1
ATOM 858 C CA . THR A 1 117 ? 2.865 0.253 10.214 1.00 90.62 117 THR A CA 1
ATOM 859 C C . THR A 1 117 ? 2.304 -0.500 11.419 1.00 90.62 117 THR A C 1
ATOM 861 O O . THR A 1 117 ? 2.314 0.012 12.541 1.00 90.62 117 THR A O 1
ATOM 864 N N . ALA A 1 118 ? 1.871 -1.742 11.221 1.00 90.88 118 ALA A N 1
ATOM 865 C CA . ALA A 1 118 ? 1.341 -2.651 12.236 1.00 90.88 118 ALA A CA 1
ATOM 866 C C . ALA A 1 118 ? 2.327 -2.874 13.394 1.00 90.88 118 ALA A C 1
ATOM 868 O O . ALA A 1 118 ? 1.940 -3.202 14.513 1.00 90.88 118 ALA A O 1
ATOM 869 N N . HIS A 1 119 ? 3.621 -2.681 13.137 1.00 90.44 119 HIS A N 1
ATOM 870 C CA . HIS A 1 119 ? 4.683 -2.806 14.128 1.00 90.44 119 HIS A CA 1
ATOM 871 C C . HIS A 1 119 ? 5.048 -1.497 14.842 1.00 90.44 119 HIS A C 1
ATOM 873 O O . HIS A 1 119 ? 5.797 -1.552 15.820 1.00 90.44 119 HIS A O 1
ATOM 879 N N . SER A 1 120 ? 4.533 -0.346 14.397 1.00 92.19 120 SER A N 1
ATOM 880 C CA . SER A 1 120 ? 4.691 0.927 15.109 1.00 92.19 120 SER A CA 1
ATOM 881 C C . SER A 1 120 ? 3.937 0.918 16.451 1.00 92.19 120 SER A C 1
ATOM 883 O O . SER A 1 120 ? 2.999 0.132 16.607 1.00 92.19 120 SER A O 1
ATOM 885 N N . PRO A 1 121 ? 4.294 1.786 17.421 1.00 94.31 121 PRO A N 1
ATOM 886 C CA . PRO A 1 121 ? 3.563 1.906 18.686 1.00 94.31 121 PRO A CA 1
ATOM 887 C C . PRO A 1 121 ? 2.056 2.117 18.486 1.00 94.31 121 PRO A C 1
ATOM 889 O O . PRO A 1 121 ? 1.252 1.347 19.009 1.00 94.31 121 PRO A O 1
ATOM 892 N N . LEU A 1 122 ? 1.683 3.080 17.634 1.00 92.06 122 LEU A N 1
ATOM 893 C CA . LEU A 1 122 ? 0.287 3.352 17.294 1.00 92.06 122 LEU A CA 1
ATOM 894 C C . LEU A 1 122 ? -0.375 2.150 16.605 1.00 92.06 122 LEU A C 1
ATOM 896 O O . LEU A 1 122 ? -1.466 1.750 16.994 1.00 92.06 122 LEU A O 1
ATOM 900 N N . GLY A 1 123 ? 0.286 1.535 15.619 1.00 93.31 123 GLY A N 1
ATOM 901 C CA . GLY A 1 123 ? -0.251 0.364 14.922 1.00 93.31 123 GLY A CA 1
ATOM 902 C C . GLY A 1 123 ? -0.548 -0.790 15.878 1.00 93.31 123 GLY A C 1
ATOM 903 O O . GLY A 1 123 ? -1.660 -1.309 15.884 1.00 93.31 123 GLY A O 1
ATOM 904 N N . ARG A 1 124 ? 0.401 -1.132 16.758 1.00 94.75 124 ARG A N 1
ATOM 905 C CA . ARG A 1 124 ? 0.222 -2.187 17.769 1.00 94.75 124 ARG A CA 1
ATOM 906 C C . ARG A 1 124 ? -0.923 -1.897 18.730 1.00 94.75 124 ARG A C 1
ATOM 908 O O . ARG A 1 124 ? -1.631 -2.828 19.093 1.00 94.75 124 ARG A O 1
ATOM 915 N N . ALA A 1 125 ? -1.096 -0.640 19.131 1.00 95.06 125 ALA A N 1
ATOM 916 C CA . ALA A 1 125 ? -2.184 -0.239 20.013 1.00 95.06 125 ALA A CA 1
ATOM 917 C C . ALA A 1 125 ? -3.553 -0.235 19.321 1.00 95.06 125 ALA A C 1
ATOM 919 O O . ALA A 1 125 ? -4.561 -0.395 19.994 1.00 95.06 125 ALA A O 1
ATOM 920 N N . LEU A 1 126 ? -3.609 -0.057 17.998 1.00 94.25 126 LEU A N 1
ATOM 921 C CA . LEU A 1 126 ? -4.863 -0.074 17.242 1.00 94.25 126 LEU A CA 1
ATOM 922 C C . LEU A 1 126 ? -5.309 -1.489 16.852 1.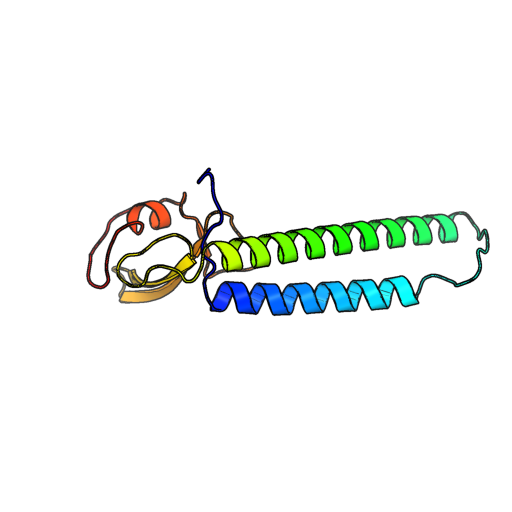00 94.25 126 LEU A C 1
ATOM 924 O O . LEU A 1 126 ? -6.508 -1.738 16.746 1.00 94.25 126 LEU A O 1
ATOM 928 N N . LEU A 1 127 ? -4.379 -2.417 16.614 1.00 93.81 127 LEU A N 1
ATOM 929 C CA . LEU A 1 127 ? -4.708 -3.771 16.159 1.00 93.81 127 LEU A CA 1
ATOM 930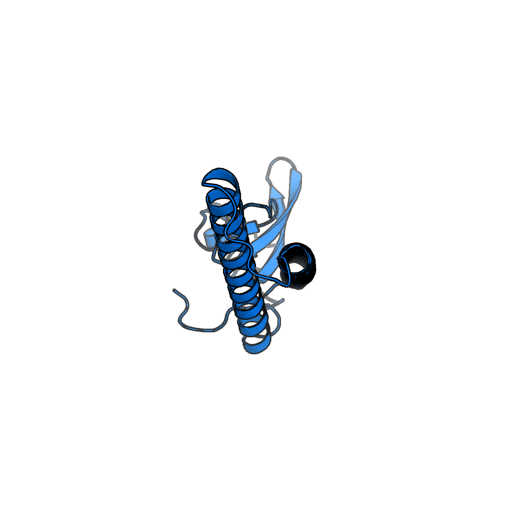 C C . LEU A 1 127 ? -5.696 -4.478 17.104 1.00 93.81 127 LEU A C 1
ATOM 932 O O . LEU A 1 127 ? -5.478 -4.590 18.306 1.00 93.81 127 LEU A O 1
ATOM 936 N N . GLY A 1 128 ? -6.783 -4.998 16.533 1.00 93.38 128 GLY A N 1
ATOM 937 C CA . GLY A 1 128 ? -7.844 -5.717 17.240 1.00 93.38 128 GLY A CA 1
ATOM 938 C C . GLY A 1 128 ? -8.930 -4.834 17.863 1.00 93.38 128 GLY A C 1
ATOM 939 O O . GLY A 1 128 ? -9.984 -5.365 18.220 1.00 93.38 128 GLY A O 1
ATOM 940 N N . HIS A 1 129 ? -8.723 -3.518 17.947 1.00 95.62 129 HIS A N 1
ATOM 941 C CA . HIS A 1 129 ? -9.712 -2.581 18.484 1.00 95.62 129 HIS A CA 1
ATOM 942 C C . HIS A 1 129 ? -10.822 -2.247 17.491 1.00 95.62 129 HIS A C 1
ATOM 944 O O . HIS A 1 129 ? -10.705 -2.474 16.283 1.00 95.62 129 HIS A O 1
ATOM 950 N N . ARG A 1 130 ? -11.935 -1.727 18.011 1.00 95.06 130 ARG A N 1
ATOM 951 C CA . ARG A 1 130 ? -13.141 -1.399 17.243 1.00 95.06 130 ARG A CA 1
ATOM 952 C C . ARG A 1 130 ? -13.412 0.102 17.257 1.00 95.06 130 ARG A C 1
ATOM 954 O O . ARG A 1 130 ? -12.854 0.857 18.049 1.00 95.06 130 ARG A O 1
ATOM 961 N N . ALA A 1 131 ? -14.301 0.542 16.370 1.00 92.88 131 ALA A N 1
ATOM 962 C CA . ALA A 1 131 ? -14.752 1.928 16.359 1.00 92.88 131 ALA A CA 1
ATOM 963 C C . ALA A 1 131 ? -15.380 2.310 17.712 1.00 92.88 131 ALA A C 1
ATOM 965 O O . ALA A 1 131 ? -16.266 1.613 18.206 1.00 92.88 131 ALA A O 1
ATOM 966 N N . GLY A 1 132 ? -14.931 3.434 18.276 1.00 93.19 132 GLY A N 1
ATOM 967 C CA . GLY A 1 132 ? -15.367 3.934 19.583 1.00 93.19 132 GLY A CA 1
ATOM 968 C C . GLY A 1 132 ? -14.464 3.541 20.755 1.00 93.19 132 GLY A C 1
ATOM 969 O O . GLY A 1 132 ? -14.623 4.115 21.830 1.00 93.19 132 GLY A O 1
ATOM 970 N N . ASP A 1 133 ? -13.507 2.630 20.556 1.00 95.00 133 ASP A N 1
ATOM 971 C CA . ASP A 1 133 ? -12.525 2.287 21.583 1.00 95.00 133 ASP A CA 1
ATOM 972 C C . ASP A 1 133 ? -11.506 3.419 21.785 1.00 95.00 133 ASP A C 1
ATOM 974 O O . ASP A 1 133 ? -11.090 4.091 20.838 1.00 95.00 133 ASP A O 1
ATOM 978 N N . THR A 1 134 ? -11.058 3.582 23.031 1.00 94.38 134 THR A N 1
ATOM 979 C CA . THR A 1 134 ? -9.933 4.455 23.389 1.00 94.38 134 THR A CA 1
ATOM 980 C C . THR A 1 134 ? -8.708 3.595 23.676 1.00 94.38 134 THR A C 1
ATOM 982 O O . THR A 1 134 ? -8.784 2.659 24.473 1.00 94.38 134 THR A O 1
ATOM 985 N N . VAL A 1 135 ? -7.576 3.935 23.059 1.00 93.88 135 VAL A N 1
ATOM 986 C CA . VAL A 1 135 ? -6.300 3.217 23.203 1.00 93.88 135 VAL A CA 1
ATOM 987 C C . VAL A 1 135 ? -5.181 4.173 23.623 1.00 93.88 135 VAL A C 1
ATOM 989 O O . VAL A 1 135 ? -5.290 5.385 23.445 1.00 93.88 135 VAL A O 1
ATOM 992 N N . SER A 1 136 ? -4.095 3.631 24.171 1.00 91.88 136 SER A N 1
ATOM 993 C CA . SER A 1 136 ? -2.888 4.382 24.547 1.00 91.88 136 SER A CA 1
ATOM 994 C C . SER A 1 136 ? -1.651 3.655 24.018 1.00 91.88 136 SER A C 1
ATOM 996 O O . SER A 1 136 ? -1.640 2.422 24.010 1.00 91.88 136 SER A O 1
ATOM 998 N N . TYR A 1 137 ? -0.637 4.397 23.561 1.00 86.50 137 TYR A N 1
ATOM 999 C CA . TYR A 1 137 ? 0.541 3.861 22.867 1.00 86.50 137 TYR A CA 1
ATOM 1000 C C . TYR A 1 137 ? 1.824 4.646 23.144 1.00 86.50 137 TYR A C 1
ATOM 1002 O O . TYR A 1 137 ? 1.716 5.811 23.588 1.00 86.50 137 TYR A O 1
#

Sequence (137 aa):
MTDGPEPLSAVAREVLVVEGAGDRAAFTAEVGQFPLQGFAGDRADQADELQRATELDRLDRRISEIQGRLSEGAVAGPPRTDAIGVGSTATVRFEDGTESTVQIGEVAEALDRTLVTAHSPLGRALLGHRAGDTVSY

Radius of gyration: 20.58 Å; chains: 1; bounding box: 48×34×59 Å